Protein AF-Q1H2Q3-F1 (afdb_monomer_lite)

Organism: Methylobacillus flagellatus (strain ATCC 51484 / DSM 6875 / VKM B-1610 / KT) (NCBI:txid265072)

Structure (mmCIF, N/CA/C/O backbone):
data_AF-Q1H2Q3-F1
#
_entry.id   AF-Q1H2Q3-F1
#
loop_
_atom_site.group_PDB
_atom_site.id
_atom_site.type_symbol
_atom_site.label_atom_id
_atom_site.label_alt_id
_atom_site.label_comp_id
_atom_site.label_asym_id
_atom_site.label_entity_id
_atom_site.label_seq_id
_atom_site.pdbx_PDB_ins_code
_atom_site.Cartn_x
_atom_site.Cartn_y
_atom_site.Cartn_z
_atom_site.occupancy
_atom_site.B_iso_or_equiv
_atom_site.auth_seq_id
_atom_site.auth_comp_id
_atom_site.auth_asym_id
_atom_site.auth_atom_id
_atom_site.pdbx_PDB_model_num
ATOM 1 N N . MET A 1 1 ? -21.093 -13.627 14.248 1.00 39.56 1 MET A N 1
ATOM 2 C CA . MET A 1 1 ? -20.213 -12.621 13.614 1.00 39.56 1 MET A CA 1
ATOM 3 C C . MET A 1 1 ? -20.982 -11.960 12.488 1.00 39.56 1 MET A C 1
ATOM 5 O O . MET A 1 1 ? -21.490 -12.660 11.624 1.00 39.56 1 MET A O 1
ATOM 9 N N . ARG A 1 2 ? -21.159 -10.641 12.548 1.00 31.38 2 ARG A N 1
ATOM 10 C CA . ARG A 1 2 ? -21.837 -9.868 11.500 1.00 31.38 2 ARG A CA 1
ATOM 11 C C . ARG A 1 2 ? -20.819 -9.645 10.367 1.00 31.38 2 ARG A C 1
ATOM 13 O O . ARG A 1 2 ? -19.680 -9.331 10.706 1.00 31.38 2 ARG A O 1
ATOM 20 N N . PRO A 1 3 ? -21.155 -9.828 9.076 1.00 41.62 3 PRO A N 1
ATOM 21 C CA . PRO A 1 3 ? -20.166 -9.664 8.017 1.00 41.62 3 PRO A CA 1
ATOM 22 C C . PRO A 1 3 ? -19.711 -8.205 8.007 1.00 41.62 3 PRO A C 1
ATOM 24 O O . PRO A 1 3 ? -20.551 -7.300 7.966 1.00 41.62 3 PRO A O 1
ATOM 27 N N . ILE A 1 4 ? -18.399 -7.983 8.081 1.00 49.72 4 ILE A N 1
ATOM 28 C CA . ILE A 1 4 ? -17.792 -6.677 7.820 1.00 49.72 4 ILE A CA 1
ATOM 29 C C . ILE A 1 4 ? -18.285 -6.260 6.431 1.00 49.72 4 ILE A C 1
ATOM 31 O O . ILE A 1 4 ? -18.201 -7.038 5.481 1.00 49.72 4 ILE A O 1
ATOM 35 N N . ARG A 1 5 ? -18.877 -5.073 6.299 1.00 52.94 5 ARG A N 1
ATOM 36 C CA . ARG A 1 5 ? -19.204 -4.540 4.973 1.00 52.94 5 ARG A CA 1
ATOM 37 C C . ARG A 1 5 ? -17.908 -3.995 4.371 1.00 52.94 5 ARG A C 1
ATOM 39 O O . ARG A 1 5 ? -17.560 -2.844 4.591 1.00 52.94 5 ARG A O 1
ATOM 46 N N . TYR A 1 6 ? -17.196 -4.898 3.700 1.00 56.09 6 TYR A N 1
ATOM 47 C CA . TYR A 1 6 ? -15.966 -4.689 2.934 1.00 56.09 6 TYR A CA 1
ATOM 48 C C . TYR A 1 6 ? -16.192 -3.786 1.711 1.00 56.09 6 TYR A C 1
ATOM 50 O O . TYR A 1 6 ? -17.285 -3.790 1.141 1.00 56.09 6 TYR A O 1
ATOM 58 N N . GLY A 1 7 ? -15.127 -3.129 1.231 1.00 60.66 7 GLY A N 1
ATOM 59 C CA . GLY A 1 7 ? -14.998 -2.877 -0.212 1.00 60.66 7 GLY A CA 1
ATOM 60 C C . GLY A 1 7 ? -14.687 -1.455 -0.668 1.00 60.66 7 GLY A C 1
ATOM 61 O O . GLY A 1 7 ? -14.902 -1.170 -1.846 1.00 60.66 7 GLY A O 1
ATOM 62 N N . ALA A 1 8 ? -14.178 -0.565 0.193 1.00 81.06 8 ALA A N 1
ATOM 63 C CA . ALA A 1 8 ? -13.639 0.692 -0.317 1.00 81.06 8 ALA A CA 1
ATOM 64 C C . ALA A 1 8 ? -12.381 0.387 -1.145 1.00 81.06 8 ALA A C 1
ATOM 66 O O . ALA A 1 8 ? -11.481 -0.343 -0.727 1.00 81.06 8 ALA A O 1
ATOM 67 N N . CYS A 1 9 ? -12.364 0.894 -2.369 1.00 87.00 9 CYS A N 1
ATOM 68 C CA . CYS A 1 9 ? -11.325 0.632 -3.347 1.00 87.00 9 CYS A CA 1
ATOM 69 C C . CYS A 1 9 ? -10.828 1.975 -3.856 1.00 87.00 9 CYS A C 1
ATOM 71 O O . CYS A 1 9 ? -11.583 2.724 -4.477 1.00 87.00 9 CYS A O 1
ATOM 73 N N . TRP A 1 10 ? -9.553 2.254 -3.626 1.00 90.81 10 TRP A N 1
ATOM 74 C CA . TRP A 1 10 ? -8.856 3.304 -4.346 1.00 90.81 10 TRP A CA 1
ATOM 75 C C . TRP A 1 10 ? -8.224 2.683 -5.586 1.00 90.81 10 TRP A C 1
ATOM 77 O O . TRP A 1 10 ? -7.512 1.684 -5.483 1.00 90.81 10 TRP A O 1
ATOM 87 N N . LEU A 1 11 ? -8.512 3.253 -6.752 1.00 87.75 11 LEU A N 1
ATOM 88 C CA . LEU A 1 11 ? -7.974 2.819 -8.035 1.00 87.75 11 LEU A CA 1
ATOM 89 C C . LEU A 1 11 ? -7.468 4.042 -8.780 1.00 87.75 11 LEU A C 1
ATOM 91 O O . LEU A 1 11 ? -8.187 5.037 -8.888 1.00 87.75 11 LEU A O 1
ATOM 95 N N . ALA A 1 12 ? -6.268 3.951 -9.340 1.00 83.06 12 ALA A N 1
ATOM 96 C CA . ALA A 1 12 ? -5.749 5.034 -10.147 1.00 83.06 12 ALA A CA 1
ATOM 97 C C . ALA A 1 12 ? -4.819 4.550 -11.265 1.00 83.06 12 ALA A C 1
ATOM 99 O O . ALA A 1 12 ? -3.910 3.750 -11.040 1.00 83.06 12 ALA A O 1
ATOM 100 N N . GLY A 1 13 ? -5.038 5.061 -12.478 1.00 72.81 13 GLY A N 1
ATOM 101 C CA . GLY A 1 13 ? -4.066 5.011 -13.569 1.00 72.81 13 GLY A CA 1
ATOM 102 C C . GLY A 1 13 ? -3.398 6.373 -13.645 1.00 72.81 13 GLY A C 1
ATOM 103 O O . GLY A 1 13 ? -4.050 7.334 -14.043 1.00 72.81 13 GLY A O 1
ATOM 104 N N . ILE A 1 14 ? -2.157 6.501 -13.172 1.00 67.50 14 ILE A N 1
ATOM 105 C CA . ILE A 1 14 ? -1.558 7.826 -12.966 1.00 67.50 14 ILE A CA 1
ATOM 106 C C . ILE A 1 14 ? -0.195 7.945 -13.641 1.00 67.50 14 ILE A C 1
ATOM 108 O O . ILE A 1 14 ? 0.639 7.046 -13.537 1.00 67.50 14 ILE A O 1
ATOM 112 N N . VAL A 1 15 ? 0.013 9.114 -14.259 1.00 68.81 15 VAL A N 1
ATOM 113 C CA . VAL A 1 15 ? 1.327 9.706 -14.511 1.00 68.81 15 VAL A CA 1
ATOM 114 C C . VAL A 1 15 ? 1.761 10.480 -13.269 1.00 68.81 15 VAL A C 1
ATOM 116 O O . VAL A 1 15 ? 1.129 11.474 -12.914 1.00 68.81 15 VAL A O 1
ATOM 119 N N . ALA A 1 16 ? 2.778 9.996 -12.558 1.00 72.62 16 ALA A N 1
ATOM 120 C CA . ALA A 1 16 ? 3.228 10.587 -11.294 1.00 72.62 16 ALA A CA 1
ATOM 121 C C . ALA A 1 16 ? 4.684 11.025 -11.398 1.00 72.62 16 ALA A C 1
ATOM 123 O O . ALA A 1 16 ? 5.505 10.280 -11.932 1.00 72.62 16 ALA A O 1
ATOM 124 N N . GLY A 1 17 ? 5.001 12.199 -10.852 1.00 81.12 17 GLY A N 1
ATOM 125 C CA . GLY A 1 17 ? 6.382 12.655 -10.724 1.00 81.12 17 GLY A CA 1
ATOM 126 C C . GLY A 1 17 ? 7.168 11.848 -9.685 1.00 81.12 17 GLY A C 1
ATOM 127 O O . GLY A 1 17 ? 6.593 11.273 -8.758 1.00 81.12 17 GLY A O 1
ATOM 128 N N . VAL A 1 18 ? 8.495 11.848 -9.814 1.00 87.19 18 VAL A N 1
ATOM 129 C CA . VAL A 1 18 ? 9.423 11.316 -8.801 1.00 87.19 18 VAL A CA 1
ATOM 130 C C . VAL A 1 18 ? 9.083 11.865 -7.412 1.00 87.19 18 VAL A C 1
ATOM 132 O O . VAL A 1 18 ? 9.016 13.077 -7.223 1.00 87.19 18 VAL A O 1
ATOM 135 N N . ASN A 1 19 ? 8.937 10.972 -6.431 1.00 89.75 19 ASN A N 1
ATOM 136 C CA . ASN A 1 19 ? 8.662 11.282 -5.026 1.00 89.75 19 ASN A CA 1
ATOM 137 C C . ASN A 1 19 ? 7.412 12.149 -4.796 1.00 89.75 19 ASN A C 1
ATOM 139 O O . ASN A 1 19 ? 7.284 12.798 -3.761 1.00 89.75 19 ASN A O 1
ATOM 143 N N . VAL A 1 20 ? 6.459 12.135 -5.729 1.00 91.44 20 VAL A N 1
ATOM 144 C CA . VAL A 1 20 ? 5.161 12.780 -5.530 1.00 91.44 20 VAL A CA 1
ATOM 145 C C . VAL A 1 20 ? 4.232 11.790 -4.839 1.00 91.44 20 VAL A C 1
ATOM 147 O O . VAL A 1 20 ? 3.821 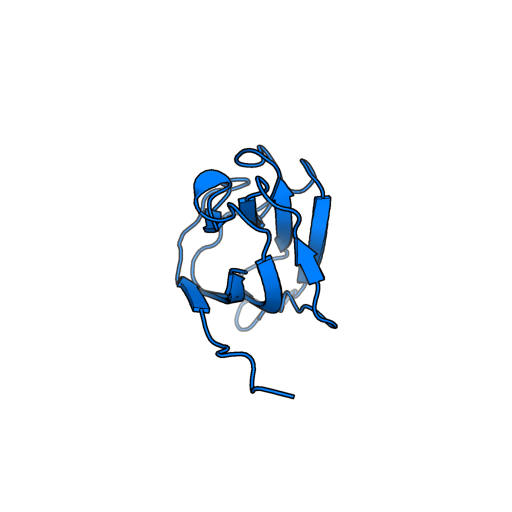10.789 -5.428 1.00 91.44 20 VAL A O 1
ATOM 150 N N . ALA A 1 21 ? 3.912 12.068 -3.577 1.00 91.69 21 ALA A N 1
ATOM 151 C CA . ALA A 1 21 ? 2.966 11.271 -2.815 1.00 91.69 21 ALA A CA 1
ATOM 152 C C . ALA A 1 21 ? 1.558 11.373 -3.403 1.00 91.69 21 ALA A C 1
ATOM 154 O O . ALA A 1 21 ? 1.027 12.461 -3.626 1.00 91.69 21 ALA A O 1
ATOM 155 N N . GLN A 1 22 ? 0.935 10.221 -3.593 1.00 91.44 22 GLN A N 1
ATOM 156 C CA . GLN A 1 22 ? -0.455 10.101 -3.988 1.00 91.44 22 GLN A CA 1
ATOM 157 C C . GLN A 1 22 ? -1.271 9.696 -2.781 1.00 91.44 22 GLN A C 1
ATOM 159 O O . GLN A 1 22 ? -1.034 8.649 -2.183 1.00 91.44 22 GLN A O 1
ATOM 164 N N . GLU A 1 23 ? -2.231 10.535 -2.421 1.00 93.50 23 GLU A N 1
ATOM 165 C CA . GLU A 1 23 ? -3.118 10.261 -1.305 1.00 93.50 23 GLU A CA 1
ATOM 166 C C . GLU A 1 23 ? -4.137 9.181 -1.691 1.00 93.50 23 GLU A C 1
ATOM 168 O O . GLU A 1 23 ? -4.932 9.344 -2.618 1.00 93.50 23 GLU A O 1
ATOM 173 N N . VAL A 1 24 ? -4.086 8.060 -0.972 1.00 92.94 24 VAL A N 1
ATOM 174 C CA . VAL A 1 24 ? -5.063 6.967 -1.053 1.00 92.94 24 VAL A CA 1
ATOM 175 C C . VAL A 1 24 ? -6.189 7.236 -0.058 1.00 92.94 24 VAL A C 1
ATOM 177 O O . VAL A 1 24 ? -7.367 7.142 -0.392 1.00 92.94 24 VAL A O 1
ATOM 180 N N . ILE A 1 25 ? -5.811 7.585 1.175 1.00 94.38 25 ILE A N 1
ATOM 181 C CA . ILE A 1 25 ? -6.715 7.947 2.267 1.00 94.38 25 ILE A CA 1
ATOM 182 C C . ILE A 1 25 ? -6.107 9.153 2.974 1.00 94.38 25 ILE A C 1
ATOM 184 O O . ILE A 1 25 ? -4.968 9.074 3.439 1.00 94.38 25 ILE A O 1
ATOM 188 N N . SER A 1 26 ? -6.859 10.246 3.093 1.00 95.19 26 SER A N 1
ATOM 189 C CA . SER A 1 26 ? -6.400 11.406 3.854 1.00 95.19 26 SER A CA 1
ATOM 190 C C . SER A 1 26 ? -6.402 11.114 5.363 1.00 95.19 26 SER A C 1
ATOM 192 O O . SER A 1 26 ? -7.268 10.376 5.850 1.00 95.19 26 SER A O 1
ATOM 194 N N . PRO A 1 27 ? -5.491 11.720 6.146 1.00 95.31 27 PRO A N 1
ATOM 195 C CA . PRO A 1 27 ? -5.492 11.603 7.604 1.00 95.31 27 PRO A CA 1
ATOM 196 C C . PRO A 1 27 ? -6.845 11.955 8.235 1.00 95.31 27 PRO A C 1
ATOM 198 O O . PRO A 1 27 ? -7.301 11.283 9.157 1.00 95.31 27 PRO A O 1
ATOM 201 N N . ALA A 1 28 ? -7.511 12.986 7.702 1.00 93.81 28 ALA A N 1
ATOM 202 C CA . ALA A 1 28 ? -8.813 13.444 8.177 1.00 93.81 28 ALA A CA 1
ATOM 203 C C . ALA A 1 28 ? -9.947 12.459 7.844 1.00 93.81 28 ALA A C 1
ATOM 205 O O . ALA A 1 28 ? -10.865 12.290 8.645 1.00 93.81 28 ALA A O 1
ATOM 206 N N . ALA A 1 29 ? -9.882 11.786 6.689 1.00 91.75 29 ALA A N 1
ATOM 207 C CA . ALA A 1 29 ? -10.838 10.741 6.326 1.00 91.75 29 ALA A CA 1
ATOM 208 C C . ALA A 1 29 ? -10.666 9.481 7.191 1.00 91.75 29 ALA A C 1
ATOM 210 O O . ALA A 1 29 ? -11.634 8.763 7.443 1.00 91.75 29 ALA A O 1
ATOM 211 N N . ASN A 1 30 ? -9.455 9.233 7.695 1.00 94.38 30 ASN A N 1
ATOM 212 C CA . ASN A 1 30 ? -9.148 8.127 8.593 1.00 94.38 30 ASN A CA 1
ATOM 213 C C . ASN A 1 30 ? -9.393 8.469 10.081 1.00 94.38 30 ASN A C 1
ATOM 215 O O . ASN A 1 30 ? -8.518 8.314 10.935 1.00 94.38 30 ASN A O 1
ATOM 219 N N . ALA A 1 31 ? -10.593 8.944 10.418 1.00 93.31 31 ALA A N 1
ATOM 220 C CA . ALA A 1 31 ? -10.900 9.440 11.766 1.00 93.31 31 ALA A CA 1
ATOM 221 C C . ALA A 1 31 ? -10.919 8.355 12.865 1.00 93.31 31 ALA A C 1
ATOM 223 O O . ALA A 1 31 ? -10.821 8.675 14.048 1.00 93.31 31 ALA A O 1
ATOM 224 N N . ARG A 1 32 ? -11.070 7.077 12.496 1.00 94.06 32 ARG A N 1
ATOM 225 C CA . ARG A 1 32 ? -11.237 5.944 13.431 1.00 94.06 32 ARG A CA 1
ATOM 226 C C . ARG A 1 32 ? -10.232 4.811 13.226 1.00 94.06 32 ARG A C 1
ATOM 228 O O . ARG A 1 32 ? -10.272 3.817 13.945 1.00 94.06 32 ARG A O 1
ATOM 235 N N . GLY A 1 33 ? -9.311 4.977 12.286 1.00 93.75 33 GLY A N 1
ATOM 236 C CA . GLY A 1 33 ? -8.445 3.909 11.815 1.00 93.75 33 GLY A CA 1
ATOM 237 C C . GLY A 1 33 ? -9.041 3.207 10.598 1.00 93.75 33 GLY A C 1
ATOM 238 O O . GLY A 1 33 ? -10.235 3.311 10.298 1.00 93.75 33 GLY A O 1
ATOM 239 N N . CYS A 1 34 ? -8.178 2.512 9.871 1.00 92.94 34 CYS A N 1
ATOM 240 C CA . CYS A 1 34 ? -8.570 1.759 8.696 1.00 92.94 34 CYS A CA 1
ATOM 241 C C . CYS A 1 34 ? -7.801 0.446 8.615 1.00 92.94 34 CYS A C 1
ATOM 243 O O . CYS A 1 34 ? -6.747 0.271 9.231 1.00 92.94 34 CYS A O 1
ATOM 245 N N . ILE A 1 35 ? -8.359 -0.502 7.873 1.00 92.62 35 ILE A N 1
ATOM 246 C CA . ILE A 1 35 ? -7.706 -1.771 7.569 1.00 92.62 35 ILE A CA 1
ATOM 247 C C . ILE A 1 35 ? -7.406 -1.776 6.079 1.00 92.62 35 ILE A C 1
ATOM 249 O O . ILE A 1 35 ? -8.312 -1.606 5.264 1.00 92.62 35 ILE A O 1
ATOM 253 N N . ILE A 1 36 ? -6.140 -1.974 5.729 1.00 92.12 36 ILE A N 1
ATOM 254 C CA . ILE A 1 36 ? -5.709 -2.218 4.356 1.00 92.12 36 ILE A CA 1
ATOM 255 C C . ILE A 1 36 ? -5.694 -3.724 4.144 1.00 92.12 36 ILE A C 1
ATOM 257 O O . ILE A 1 36 ? -4.942 -4.438 4.805 1.00 92.12 36 ILE A O 1
ATOM 261 N N . HIS A 1 37 ? -6.530 -4.203 3.230 1.00 88.19 37 HIS A N 1
ATOM 262 C CA . HIS A 1 37 ? -6.679 -5.630 2.947 1.00 88.19 37 HIS A CA 1
ATOM 263 C C . HIS A 1 37 ? -5.717 -6.090 1.859 1.00 88.19 37 HIS A C 1
ATOM 265 O O . HIS A 1 37 ? -5.149 -7.175 1.934 1.00 88.19 37 HIS A O 1
ATOM 271 N N . ALA A 1 38 ? -5.544 -5.254 0.838 1.00 87.44 38 ALA A N 1
ATOM 272 C CA . ALA A 1 38 ? -4.649 -5.526 -0.268 1.00 87.44 38 ALA A CA 1
ATOM 273 C C . ALA A 1 38 ? -4.177 -4.217 -0.890 1.00 87.44 38 ALA A C 1
ATOM 275 O O . ALA A 1 38 ? -4.911 -3.231 -0.945 1.00 87.44 38 ALA A O 1
ATOM 276 N N . ALA A 1 39 ? -2.964 -4.242 -1.417 1.00 87.00 39 ALA A N 1
ATOM 277 C CA . ALA A 1 39 ? -2.462 -3.226 -2.319 1.00 87.00 39 ALA A CA 1
ATOM 278 C C . ALA A 1 39 ? -1.832 -3.937 -3.513 1.00 87.00 39 ALA A C 1
ATOM 280 O O . ALA A 1 39 ? -1.225 -4.994 -3.343 1.00 87.00 39 ALA A O 1
ATOM 281 N N . ALA A 1 40 ? -2.038 -3.373 -4.695 1.00 82.38 40 ALA A N 1
ATOM 282 C CA . ALA A 1 40 ? -1.482 -3.821 -5.955 1.00 82.38 40 ALA A CA 1
ATOM 283 C C . ALA A 1 40 ? -0.952 -2.607 -6.714 1.00 82.38 40 ALA A C 1
ATOM 285 O O . ALA A 1 40 ? -1.548 -1.528 -6.709 1.00 82.38 40 ALA A O 1
ATOM 286 N N . SER A 1 41 ? 0.164 -2.788 -7.399 1.00 80.38 41 SER A N 1
ATOM 287 C CA . SER A 1 41 ? 0.692 -1.799 -8.323 1.00 80.38 41 SER A CA 1
ATOM 288 C C . SER A 1 41 ? 1.168 -2.504 -9.574 1.00 80.38 41 SER A C 1
ATOM 290 O O . SER A 1 41 ? 1.532 -3.670 -9.518 1.00 80.38 41 SER A O 1
ATOM 292 N N . MET A 1 42 ? 1.136 -1.811 -10.698 1.00 76.62 42 MET A N 1
ATOM 293 C CA . MET A 1 42 ? 1.760 -2.238 -11.935 1.00 76.62 42 MET A CA 1
ATOM 294 C C . MET A 1 42 ? 2.220 -0.981 -12.656 1.00 76.62 42 MET A C 1
ATOM 296 O O . MET A 1 42 ? 1.432 -0.058 -12.848 1.00 76.62 42 MET A O 1
ATOM 300 N N . VAL A 1 43 ? 3.482 -0.952 -13.068 1.00 71.12 43 VAL A N 1
ATOM 301 C CA . VAL A 1 43 ? 4.082 0.138 -13.851 1.00 71.12 43 VAL A CA 1
ATOM 302 C C . VAL A 1 43 ? 4.846 -0.464 -15.000 1.00 71.12 43 VAL A C 1
ATOM 304 O O . VAL A 1 43 ? 5.464 -1.510 -14.826 1.00 71.12 43 VAL A O 1
ATOM 307 N N . ARG A 1 44 ? 4.830 0.221 -16.143 1.00 69.56 44 ARG A N 1
ATOM 308 C CA . ARG A 1 44 ? 5.717 -0.085 -17.263 1.00 69.56 44 ARG A CA 1
ATOM 309 C C . ARG A 1 44 ? 6.979 0.767 -17.158 1.00 69.56 44 ARG A C 1
ATOM 311 O O . ARG A 1 44 ? 6.881 1.986 -17.067 1.00 69.56 44 ARG A O 1
ATOM 318 N N . GLY A 1 45 ? 8.152 0.145 -17.220 1.00 62.62 45 GLY A N 1
ATOM 319 C CA . GLY A 1 45 ? 9.421 0.864 -17.337 1.00 62.62 45 GLY A CA 1
ATOM 320 C C . GLY A 1 45 ? 10.540 0.323 -16.442 1.00 62.62 45 GLY A C 1
ATOM 321 O O . GLY A 1 45 ? 10.328 -0.624 -15.691 1.00 62.62 45 GLY A O 1
ATOM 322 N N . PRO A 1 46 ? 11.745 0.925 -16.519 1.00 59.22 46 PRO A N 1
ATOM 323 C CA . PRO A 1 46 ? 12.933 0.407 -15.845 1.00 59.22 46 PRO A CA 1
ATOM 324 C C . PRO A 1 46 ? 12.827 0.563 -14.332 1.00 59.22 46 PRO A C 1
ATOM 326 O O . PRO A 1 46 ? 12.131 1.471 -13.881 1.00 59.22 46 PRO A O 1
ATOM 329 N N . ALA A 1 47 ? 13.634 -0.212 -13.603 1.00 59.81 47 ALA A N 1
ATOM 330 C CA . ALA A 1 47 ? 13.591 -0.392 -12.154 1.00 59.81 47 ALA A CA 1
ATOM 331 C C . ALA A 1 47 ? 13.073 0.799 -11.333 1.00 59.81 47 ALA A C 1
ATOM 333 O O . ALA A 1 47 ? 13.596 1.919 -11.420 1.00 59.81 47 ALA A O 1
ATOM 334 N N . VAL A 1 48 ? 12.046 0.524 -10.529 1.00 73.56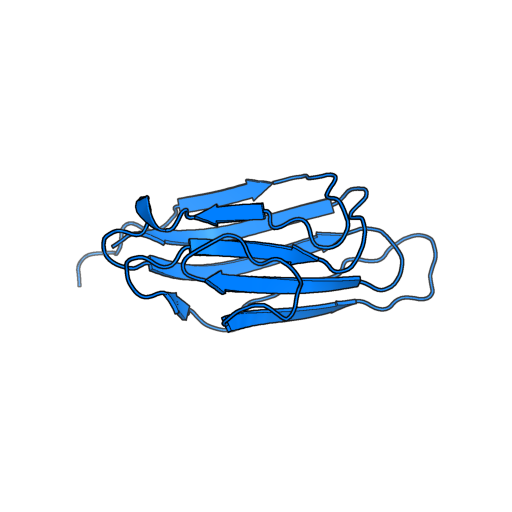 48 VAL A N 1
ATOM 335 C CA . VAL A 1 48 ? 11.325 1.495 -9.708 1.00 73.56 48 VAL A CA 1
ATOM 336 C C . VAL A 1 48 ? 11.250 0.959 -8.284 1.00 73.56 48 VAL A C 1
ATOM 338 O O . VAL A 1 48 ? 10.923 -0.203 -8.069 1.00 73.56 48 VAL A O 1
ATOM 341 N N . LEU A 1 49 ? 11.521 1.813 -7.299 1.00 82.19 49 LEU A N 1
ATOM 342 C CA . LEU A 1 49 ? 11.084 1.565 -5.930 1.00 82.19 49 LEU A CA 1
ATOM 343 C C . LEU A 1 49 ? 9.741 2.252 -5.732 1.00 82.19 49 LEU A C 1
ATOM 345 O O . LEU A 1 49 ? 9.586 3.449 -6.000 1.00 82.19 49 LEU A O 1
ATOM 349 N N . SER A 1 50 ? 8.759 1.481 -5.282 1.00 84.62 50 SER A N 1
ATOM 350 C CA . SER A 1 50 ? 7.443 2.006 -4.928 1.00 84.62 50 SER A CA 1
ATOM 351 C C . SER A 1 50 ? 7.037 1.509 -3.554 1.00 84.62 50 SER A C 1
ATOM 353 O O . SER A 1 50 ? 7.255 0.342 -3.227 1.00 84.62 50 SER A O 1
ATOM 355 N N . SER A 1 51 ? 6.410 2.390 -2.784 1.00 89.62 51 SER A N 1
ATOM 356 C CA . SER A 1 51 ? 6.049 2.124 -1.399 1.00 89.62 51 SER A CA 1
ATOM 357 C C . SER A 1 51 ? 4.624 2.577 -1.116 1.00 89.62 51 SER A C 1
ATOM 359 O O . SER A 1 51 ? 4.189 3.633 -1.580 1.00 8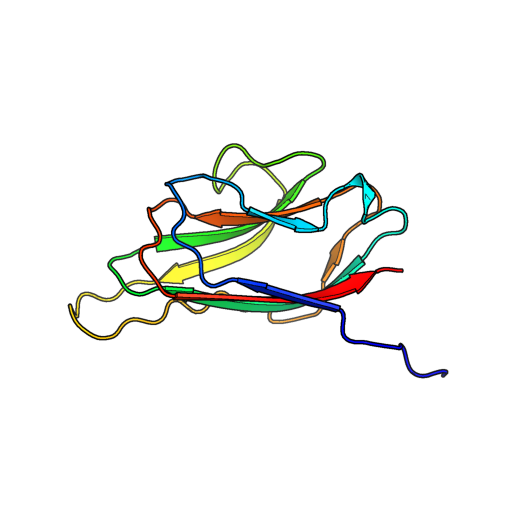9.62 51 SER A O 1
ATOM 361 N N . LEU A 1 52 ? 3.923 1.795 -0.299 1.00 92.50 52 LEU A N 1
ATOM 362 C CA . LEU A 1 52 ? 2.721 2.247 0.393 1.00 92.50 52 LEU A CA 1
ATOM 363 C C . LEU A 1 52 ? 3.144 2.728 1.781 1.00 92.50 52 LEU A C 1
ATOM 365 O O . LEU A 1 52 ? 3.610 1.928 2.592 1.00 92.50 52 LEU A O 1
ATOM 369 N N . ILE A 1 53 ? 3.019 4.024 2.038 1.00 95.31 53 ILE A N 1
ATOM 370 C CA . ILE A 1 53 ? 3.475 4.687 3.260 1.00 95.31 53 ILE A CA 1
ATOM 371 C C . ILE A 1 53 ? 2.281 5.164 4.074 1.00 95.31 53 ILE A C 1
ATOM 373 O O . ILE A 1 53 ? 1.296 5.669 3.540 1.00 95.31 53 ILE A O 1
ATOM 377 N N . VAL A 1 54 ? 2.406 5.046 5.387 1.00 96.38 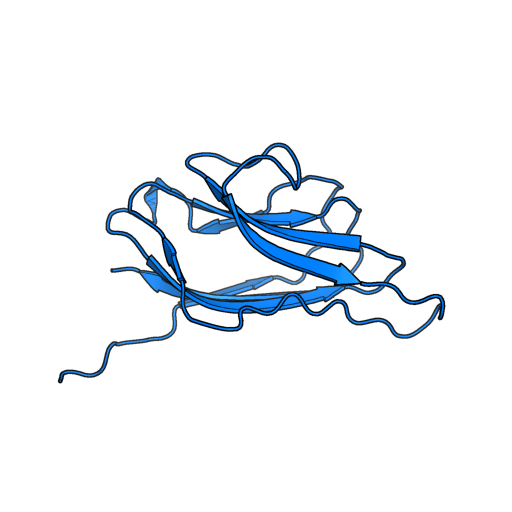54 VAL A N 1
ATOM 378 C CA . VAL A 1 54 ? 1.488 5.615 6.364 1.00 96.38 54 VAL A CA 1
ATOM 379 C C . VAL A 1 54 ? 2.165 6.783 7.065 1.00 96.38 54 VAL A C 1
ATOM 381 O O . VAL A 1 54 ? 3.286 6.648 7.568 1.00 96.38 54 VAL A O 1
ATOM 384 N N . LYS A 1 55 ? 1.484 7.933 7.104 1.00 96.88 55 LYS A N 1
ATOM 385 C CA . LYS A 1 55 ? 1.993 9.155 7.745 1.00 96.88 55 LYS A CA 1
ATOM 386 C C . LYS A 1 55 ? 0.863 10.149 8.050 1.00 96.88 55 LYS A C 1
ATOM 388 O O . LYS A 1 55 ? -0.183 10.121 7.415 1.00 96.88 55 LYS A O 1
ATOM 393 N N . THR A 1 56 ? 1.053 11.056 9.007 1.00 96.38 56 THR A N 1
ATOM 394 C CA . THR A 1 56 ? 0.091 12.138 9.322 1.00 96.38 56 THR A CA 1
ATOM 395 C C . THR A 1 56 ? 0.001 13.229 8.247 1.00 96.38 56 THR A C 1
ATOM 397 O O . THR A 1 56 ? -0.911 14.046 8.279 1.00 96.38 56 THR A O 1
ATOM 400 N N . SER A 1 57 ? 0.930 13.258 7.294 1.00 95.94 57 SER A N 1
ATOM 401 C CA . SER A 1 57 ? 0.994 14.204 6.178 1.00 95.94 57 SER A CA 1
ATOM 402 C C . SER A 1 57 ? 1.620 13.534 4.956 1.00 95.94 57 SER A C 1
ATOM 404 O O . SER A 1 57 ? 2.217 12.463 5.083 1.00 95.94 57 SER A O 1
ATOM 406 N N . ALA A 1 58 ? 1.487 14.153 3.780 1.00 94.12 58 ALA A N 1
ATOM 407 C CA . ALA A 1 58 ? 2.078 13.632 2.554 1.00 94.12 58 ALA A CA 1
ATOM 408 C C . ALA A 1 58 ? 3.601 13.423 2.723 1.00 94.12 58 ALA A C 1
ATOM 410 O O . ALA A 1 58 ? 4.299 14.362 3.122 1.00 94.12 58 ALA A O 1
ATOM 411 N N . PRO A 1 59 ? 4.130 12.213 2.462 1.00 95.38 59 PRO A N 1
ATOM 412 C CA . PRO A 1 59 ? 5.560 11.944 2.549 1.00 95.38 59 PRO A CA 1
ATOM 413 C C . PRO A 1 59 ? 6.331 12.706 1.465 1.00 95.38 59 PRO A C 1
ATOM 415 O O . PRO A 1 59 ? 5.886 12.801 0.323 1.00 95.38 59 PRO A O 1
ATOM 418 N N . ALA A 1 60 ? 7.507 13.226 1.812 1.00 93.62 60 ALA A N 1
ATOM 419 C CA . ALA A 1 60 ? 8.368 13.967 0.890 1.00 93.62 60 ALA A CA 1
ATOM 420 C C . ALA A 1 60 ? 9.193 13.052 -0.035 1.00 93.62 60 ALA A C 1
ATOM 422 O O . ALA A 1 60 ? 9.678 13.497 -1.073 1.00 93.62 60 ALA A O 1
ATOM 423 N N . ASN A 1 61 ? 9.411 11.791 0.355 1.00 92.19 61 ASN A N 1
ATOM 424 C CA . ASN A 1 61 ? 10.13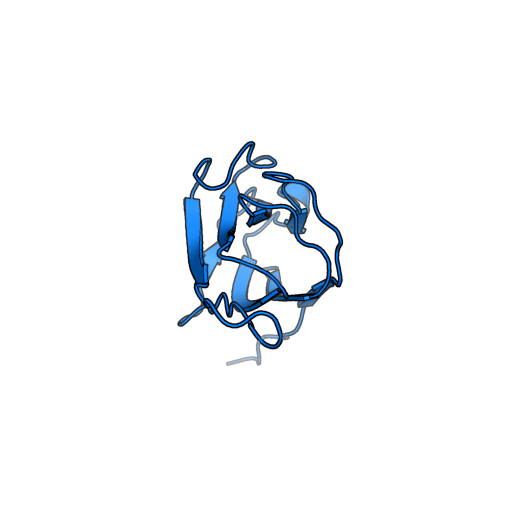2 10.784 -0.428 1.00 92.19 61 ASN A CA 1
ATOM 425 C C . ASN A 1 61 ? 9.760 9.352 0.010 1.00 92.19 61 ASN A C 1
ATOM 427 O O . ASN A 1 61 ? 9.051 9.159 0.996 1.00 92.19 61 ASN A O 1
ATOM 431 N N . ILE A 1 62 ? 10.255 8.338 -0.712 1.00 89.50 62 ILE A N 1
ATOM 432 C CA . ILE A 1 62 ? 9.924 6.918 -0.469 1.00 89.50 62 ILE A CA 1
ATOM 433 C C . ILE A 1 62 ? 10.377 6.339 0.887 1.00 89.50 62 ILE A C 1
ATOM 435 O O . ILE A 1 62 ? 9.956 5.235 1.233 1.00 89.50 62 ILE A O 1
ATOM 439 N N . PHE A 1 63 ? 11.220 7.046 1.643 1.00 89.44 63 PHE A N 1
ATOM 440 C CA . PHE A 1 63 ? 11.706 6.634 2.967 1.00 89.44 63 PHE A CA 1
ATOM 441 C C . PHE A 1 63 ? 11.121 7.490 4.102 1.00 89.44 63 PHE A C 1
ATOM 443 O O . PHE A 1 63 ? 11.490 7.324 5.263 1.00 89.44 63 PHE A O 1
ATOM 450 N N . ASP A 1 64 ? 10.216 8.415 3.780 1.00 92.19 64 ASP A N 1
ATOM 451 C CA . ASP A 1 64 ? 9.668 9.385 4.721 1.00 92.19 64 ASP A CA 1
ATOM 452 C C . ASP A 1 64 ? 8.353 8.897 5.349 1.00 92.19 64 ASP A C 1
ATOM 454 O O . ASP A 1 64 ? 7.263 9.314 4.962 1.00 92.19 64 ASP A O 1
ATOM 458 N N . GLY A 1 65 ? 8.445 8.003 6.331 1.00 91.31 65 GLY A N 1
ATOM 459 C CA . GLY A 1 65 ? 7.298 7.511 7.097 1.00 91.31 65 GLY A CA 1
ATOM 460 C C . GLY A 1 65 ? 7.346 6.007 7.333 1.00 91.31 65 GLY A C 1
ATOM 461 O O . GLY A 1 65 ? 8.381 5.364 7.167 1.00 91.31 65 GLY A O 1
ATOM 462 N N . GLN A 1 66 ? 6.211 5.432 7.730 1.00 94.00 66 GLN A N 1
ATOM 463 C CA . GLN A 1 66 ? 6.112 3.993 7.948 1.00 94.00 66 GLN A CA 1
ATOM 464 C C . GLN A 1 66 ? 5.698 3.293 6.653 1.00 94.00 66 GLN A C 1
ATOM 466 O O . GLN A 1 66 ? 4.562 3.434 6.205 1.00 94.00 66 GLN A O 1
ATOM 471 N N . ALA A 1 67 ? 6.594 2.502 6.065 1.00 91.00 67 ALA A N 1
ATOM 472 C CA . ALA A 1 67 ? 6.258 1.681 4.908 1.00 91.00 67 ALA A CA 1
ATOM 473 C C . ALA A 1 67 ? 5.455 0.436 5.328 1.00 91.00 67 ALA A C 1
ATOM 475 O O . ALA A 1 67 ? 5.886 -0.332 6.189 1.00 91.00 67 ALA A O 1
ATOM 476 N N . LEU A 1 68 ? 4.294 0.228 4.706 1.00 90.00 68 LEU A N 1
ATOM 477 C CA . LEU A 1 68 ? 3.488 -0.991 4.844 1.00 90.00 68 LEU A CA 1
ATOM 478 C C . LEU A 1 68 ? 3.900 -2.066 3.841 1.00 90.00 68 LEU A C 1
ATOM 480 O O . LEU A 1 68 ? 3.891 -3.252 4.154 1.00 90.00 68 LEU A O 1
ATOM 484 N N . ALA A 1 69 ? 4.239 -1.637 2.630 1.00 86.94 69 ALA A N 1
ATOM 485 C CA . ALA A 1 69 ? 4.730 -2.491 1.565 1.00 86.94 69 ALA A CA 1
ATOM 486 C C . ALA A 1 69 ? 5.760 -1.708 0.755 1.00 86.94 69 ALA A C 1
ATOM 488 O O . ALA A 1 69 ? 5.594 -0.504 0.538 1.00 86.94 69 ALA A O 1
ATOM 489 N N . ILE A 1 70 ? 6.793 -2.405 0.293 1.00 85.81 70 ILE A N 1
ATOM 490 C CA . ILE A 1 70 ? 7.822 -1.877 -0.600 1.00 85.81 70 ILE A CA 1
ATOM 491 C C . ILE A 1 70 ? 8.008 -2.909 -1.706 1.00 85.81 70 ILE A C 1
ATOM 493 O O . ILE A 1 70 ? 8.142 -4.096 -1.417 1.00 85.81 70 ILE A O 1
ATOM 497 N N . THR A 1 71 ? 8.019 -2.463 -2.957 1.00 79.56 71 THR A N 1
ATOM 498 C CA . THR A 1 71 ? 8.452 -3.288 -4.088 1.00 79.56 71 THR A CA 1
ATOM 499 C C . THR A 1 71 ? 9.635 -2.644 -4.775 1.00 79.56 71 THR A C 1
ATOM 501 O O . THR A 1 71 ? 9.752 -1.416 -4.840 1.00 79.56 71 THR A O 1
ATOM 504 N N . SER A 1 72 ? 10.489 -3.510 -5.297 1.00 71.19 72 SER A N 1
ATOM 505 C CA . SER A 1 72 ? 11.536 -3.177 -6.243 1.00 71.19 72 SER A CA 1
ATOM 506 C C . SER A 1 72 ? 11.335 -4.040 -7.479 1.00 71.19 72 SER A C 1
ATOM 508 O O . SER A 1 72 ? 11.588 -5.247 -7.438 1.00 71.19 72 SER A O 1
ATOM 510 N N . GLY A 1 73 ? 10.902 -3.441 -8.575 1.00 62.59 73 GLY A N 1
ATOM 511 C CA . GLY A 1 73 ? 10.869 -4.119 -9.859 1.00 62.59 73 GLY A CA 1
ATOM 512 C C . GLY A 1 73 ? 12.209 -3.976 -10.529 1.00 62.59 73 GLY A C 1
ATOM 513 O O . GLY A 1 73 ? 12.804 -2.900 -10.524 1.00 62.59 73 GLY A O 1
ATOM 514 N N . TYR A 1 74 ? 12.679 -5.053 -11.136 1.00 49.66 74 TYR A N 1
ATOM 515 C CA . TYR A 1 74 ? 13.781 -5.014 -12.076 1.00 49.66 74 TYR A CA 1
ATOM 516 C C . TYR A 1 74 ? 13.386 -5.863 -13.266 1.00 49.66 74 TYR A C 1
ATOM 518 O O . TYR A 1 74 ? 13.134 -7.057 -13.116 1.00 49.66 74 TYR A O 1
ATOM 526 N N . SER A 1 75 ? 13.398 -5.279 -14.454 1.00 50.12 75 SER A N 1
ATOM 527 C CA . SER A 1 75 ? 13.702 -6.082 -15.620 1.00 50.12 75 SER A CA 1
ATOM 528 C C . SER A 1 75 ? 14.454 -5.266 -16.659 1.00 50.12 75 SER A C 1
ATOM 530 O O . SER A 1 75 ? 14.329 -4.047 -16.791 1.00 50.12 75 SER A O 1
ATOM 532 N N . ALA A 1 76 ? 15.378 -5.979 -17.294 1.00 48.09 76 ALA A N 1
ATOM 533 C CA . ALA A 1 76 ? 16.252 -5.497 -18.346 1.00 48.09 76 ALA A CA 1
ATOM 534 C C . ALA A 1 76 ? 15.588 -5.626 -19.730 1.00 48.09 76 ALA A C 1
ATOM 536 O O . ALA A 1 76 ? 16.237 -5.375 -20.745 1.00 48.09 76 ALA A O 1
ATOM 537 N N . PHE A 1 77 ? 14.316 -6.042 -19.789 1.00 46.84 77 PHE A N 1
ATOM 538 C CA . PHE A 1 77 ? 13.603 -6.308 -21.031 1.00 46.84 77 PHE A CA 1
ATOM 539 C C . PHE A 1 77 ? 12.650 -5.159 -21.348 1.00 46.84 77 PHE A C 1
ATOM 541 O O . PHE A 1 77 ? 11.673 -4.903 -20.657 1.00 46.84 77 PHE A O 1
ATOM 548 N N . THR A 1 78 ? 12.925 -4.469 -22.450 1.00 53.38 78 THR A N 1
ATOM 549 C CA . THR A 1 78 ? 12.344 -3.173 -22.835 1.00 53.38 78 THR A CA 1
ATOM 550 C C . THR A 1 78 ? 10.820 -3.135 -23.020 1.00 53.38 78 THR A C 1
ATOM 552 O O . THR A 1 78 ? 10.279 -2.056 -23.251 1.00 53.38 78 THR A O 1
ATOM 555 N N . ASN A 1 79 ? 10.108 -4.270 -22.959 1.00 50.56 79 ASN A N 1
ATOM 556 C CA . ASN A 1 79 ? 8.773 -4.372 -23.557 1.00 50.56 79 ASN A CA 1
ATOM 557 C C . ASN A 1 79 ? 7.675 -4.965 -22.653 1.00 50.56 79 ASN A C 1
ATOM 559 O O . ASN A 1 79 ? 6.507 -4.931 -23.053 1.00 50.56 79 ASN A O 1
ATOM 563 N N . SER A 1 80 ? 7.976 -5.485 -21.459 1.00 52.72 80 SER A N 1
ATOM 564 C CA . SER A 1 80 ? 6.935 -6.106 -20.624 1.00 52.72 80 SER A CA 1
ATOM 565 C C . SER A 1 80 ? 7.379 -6.341 -19.185 1.00 52.72 80 SER A C 1
ATOM 567 O O . SER A 1 80 ? 7.706 -7.467 -18.827 1.00 52.72 80 SER A O 1
ATOM 569 N N . ASP A 1 81 ? 7.292 -5.296 -18.363 1.00 52.00 81 ASP A N 1
ATOM 570 C CA . ASP A 1 81 ? 7.534 -5.393 -16.925 1.00 52.00 81 ASP A CA 1
ATOM 571 C C . ASP A 1 81 ? 6.321 -4.892 -16.152 1.00 52.00 81 ASP A C 1
ATOM 573 O O . ASP A 1 81 ? 5.722 -3.872 -16.500 1.00 52.00 81 ASP A O 1
ATOM 577 N N . ALA A 1 82 ? 5.947 -5.657 -15.130 1.00 53.69 82 ALA A N 1
ATOM 578 C CA . ALA A 1 82 ? 4.900 -5.349 -14.176 1.00 53.69 82 ALA A CA 1
ATOM 579 C C . ALA A 1 82 ? 5.520 -5.430 -12.782 1.00 53.69 82 ALA A C 1
ATOM 581 O O . ALA A 1 82 ? 5.896 -6.502 -12.317 1.00 53.69 82 ALA A O 1
ATOM 582 N N . ASP A 1 83 ? 5.654 -4.281 -12.136 1.00 60.69 83 ASP A N 1
ATOM 583 C CA . ASP A 1 83 ? 6.183 -4.194 -10.784 1.00 60.69 83 ASP A CA 1
ATOM 584 C C . ASP A 1 83 ? 5.045 -4.335 -9.767 1.00 60.69 83 ASP A C 1
ATOM 586 O O . ASP A 1 83 ? 4.253 -3.404 -9.607 1.00 60.69 83 ASP A O 1
ATOM 590 N N . ILE A 1 84 ? 4.919 -5.509 -9.135 1.00 63.84 84 ILE A N 1
ATOM 591 C CA . ILE A 1 84 ? 3.774 -5.847 -8.280 1.00 63.84 84 ILE A CA 1
ATOM 592 C C . ILE A 1 84 ? 4.095 -5.524 -6.823 1.00 63.84 84 ILE A C 1
ATOM 594 O O . ILE A 1 84 ? 4.601 -6.359 -6.078 1.00 63.84 84 ILE A O 1
ATOM 598 N N . LEU A 1 85 ? 3.717 -4.321 -6.383 1.00 73.06 85 LEU A N 1
ATOM 599 C CA . LEU A 1 85 ? 3.585 -4.050 -4.952 1.00 73.06 85 LEU A CA 1
ATOM 600 C C . LEU A 1 85 ? 2.434 -4.896 -4.421 1.00 73.06 85 LEU A C 1
ATOM 602 O O . LEU A 1 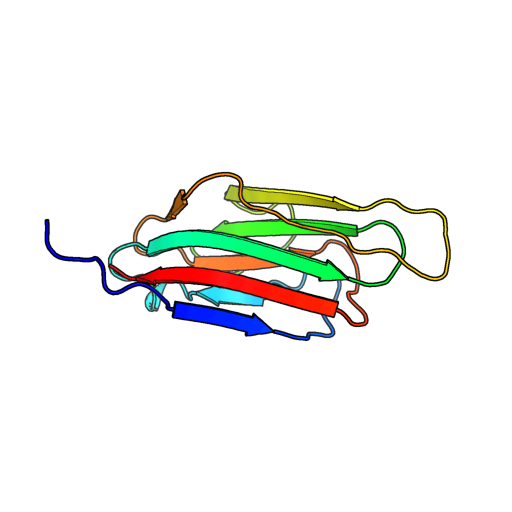85 ? 1.301 -4.623 -4.794 1.00 73.06 85 LEU A O 1
ATOM 606 N N . LYS A 1 86 ? 2.704 -5.882 -3.565 1.00 76.19 86 LYS A N 1
ATOM 607 C CA . LYS A 1 86 ? 1.667 -6.703 -2.937 1.00 76.19 86 LYS A CA 1
ATOM 608 C C . LYS A 1 86 ? 1.748 -6.627 -1.420 1.00 76.19 86 LYS A C 1
ATOM 610 O O . LYS A 1 86 ? 2.826 -6.583 -0.839 1.00 76.19 86 LYS A O 1
ATOM 615 N N . LEU A 1 87 ? 0.580 -6.624 -0.791 1.00 79.56 87 LEU A N 1
ATOM 616 C CA . LEU A 1 87 ? 0.430 -6.812 0.645 1.00 79.56 87 LEU A CA 1
ATOM 617 C C . LEU A 1 87 ? 0.121 -8.294 0.921 1.00 79.56 87 LEU A C 1
ATOM 619 O O . LEU A 1 87 ? -0.849 -8.821 0.377 1.00 79.56 87 LEU A O 1
ATOM 623 N N . ASP A 1 88 ? 0.924 -8.963 1.750 1.00 73.12 88 ASP A N 1
ATOM 624 C CA . ASP A 1 88 ? 0.751 -10.403 2.037 1.00 73.12 88 ASP A CA 1
ATOM 625 C C . ASP A 1 88 ? -0.253 -10.701 3.159 1.00 73.12 88 ASP A C 1
ATOM 627 O O . ASP A 1 88 ? -0.672 -11.842 3.349 1.00 73.12 88 ASP A O 1
ATOM 631 N N . ARG A 1 89 ? -0.641 -9.678 3.922 1.00 82.19 89 ARG A N 1
ATOM 632 C CA . ARG A 1 89 ? -1.598 -9.772 5.028 1.00 82.19 89 ARG A CA 1
ATOM 633 C C . ARG A 1 89 ? -2.322 -8.450 5.212 1.00 82.19 89 ARG A C 1
ATOM 635 O O . ARG A 1 89 ? -1.824 -7.421 4.778 1.00 82.19 89 ARG A O 1
ATOM 642 N N . GLU A 1 90 ? -3.444 -8.464 5.915 1.00 88.75 90 GLU A N 1
ATOM 643 C CA . GLU A 1 90 ? -4.129 -7.226 6.282 1.00 88.75 90 GLU A CA 1
ATOM 644 C C . GLU A 1 90 ? -3.272 -6.390 7.250 1.00 88.75 90 GLU A C 1
ATOM 646 O O . GLU A 1 90 ? -2.591 -6.932 8.127 1.00 88.75 90 GLU A O 1
ATOM 651 N N . PHE A 1 91 ? -3.314 -5.065 7.107 1.00 90.62 91 PHE A N 1
ATOM 652 C CA . PHE A 1 91 ? -2.615 -4.130 7.989 1.00 90.62 91 PHE A CA 1
ATOM 653 C C . PHE A 1 91 ? -3.578 -3.104 8.574 1.00 90.62 91 PHE A C 1
ATOM 655 O O . PHE A 1 91 ? -4.327 -2.448 7.854 1.00 90.62 91 PHE A O 1
ATOM 662 N N . PHE A 1 92 ? -3.515 -2.939 9.893 1.00 93.25 92 PHE A N 1
ATOM 663 C CA . PHE A 1 92 ? -4.220 -1.874 10.588 1.00 93.25 92 PHE A CA 1
ATOM 664 C C . PHE A 1 92 ? -3.422 -0.569 10.518 1.00 93.25 92 PHE A C 1
ATOM 666 O O . PHE A 1 92 ? -2.232 -0.540 10.841 1.00 93.25 92 PHE A O 1
ATOM 673 N N . VAL A 1 93 ? -4.099 0.509 10.139 1.00 94.56 93 VAL A N 1
ATOM 674 C CA . VAL A 1 93 ? -3.578 1.874 10.136 1.00 94.56 93 VAL A CA 1
ATOM 675 C C . VAL A 1 93 ? -4.303 2.663 11.229 1.00 94.56 93 VAL A C 1
ATOM 677 O O . VAL A 1 93 ? -5.522 2.842 11.138 1.00 94.56 93 VAL A O 1
ATOM 680 N N . PRO A 1 94 ? -3.582 3.145 12.258 1.00 96.12 94 PRO A N 1
ATOM 681 C CA . PRO A 1 94 ? -4.161 3.962 13.319 1.00 96.12 94 PRO A CA 1
ATOM 682 C C . PRO A 1 94 ? -4.914 5.197 12.813 1.00 96.12 94 PRO A C 1
ATOM 684 O O . PRO A 1 94 ? -4.611 5.740 11.750 1.00 96.12 94 PRO A O 1
ATOM 687 N N . ALA A 1 95 ? -5.878 5.660 13.611 1.00 95.62 95 ALA A N 1
ATOM 688 C CA . ALA A 1 95 ? -6.631 6.880 13.338 1.00 95.62 95 ALA A CA 1
ATOM 689 C C . ALA A 1 95 ? -5.712 8.102 13.178 1.00 95.62 95 ALA A C 1
ATOM 691 O O . ALA A 1 95 ? -4.682 8.212 13.846 1.00 95.62 95 ALA A O 1
ATOM 692 N N . GLY A 1 96 ? -6.100 9.033 12.306 1.00 94.62 96 GLY A N 1
ATOM 693 C CA . GLY A 1 96 ? -5.352 10.265 12.050 1.00 94.62 96 GLY A CA 1
ATOM 694 C C . GLY A 1 96 ? -4.092 10.080 11.200 1.00 94.62 96 GLY A C 1
ATOM 695 O O . GLY A 1 96 ? -3.352 11.041 10.998 1.00 94.62 96 GLY A O 1
ATOM 696 N N . LEU A 1 97 ? -3.837 8.875 10.682 1.00 96.81 97 LEU A N 1
ATOM 697 C CA . LEU A 1 97 ? -2.794 8.632 9.691 1.00 96.81 97 LEU A CA 1
ATOM 698 C C . LEU A 1 97 ? -3.405 8.511 8.298 1.00 96.81 97 LEU A C 1
ATOM 700 O O . LEU A 1 97 ? -4.408 7.827 8.102 1.00 96.81 97 LEU A O 1
ATOM 704 N N . GLY A 1 98 ? -2.780 9.170 7.331 1.00 95.69 98 GLY A N 1
ATOM 705 C CA . GLY A 1 98 ? -3.067 8.993 5.918 1.00 95.69 98 GLY A CA 1
ATOM 706 C C . GLY A 1 98 ? -2.310 7.803 5.345 1.00 95.69 98 GLY A C 1
ATOM 707 O O . GLY A 1 98 ? -1.300 7.356 5.898 1.00 95.69 98 GLY A O 1
ATOM 708 N N . VAL A 1 99 ? -2.806 7.314 4.216 1.00 95.25 99 VAL A N 1
ATOM 709 C CA . VAL A 1 99 ? -2.184 6.255 3.424 1.00 95.25 99 VAL A CA 1
ATOM 710 C C . VAL A 1 99 ? -1.807 6.854 2.083 1.00 95.25 99 VAL A C 1
ATOM 712 O O . VAL A 1 99 ? -2.653 7.432 1.399 1.00 95.25 99 VAL A O 1
ATOM 715 N N . TYR A 1 100 ? -0.541 6.712 1.716 1.00 94.00 100 TYR A N 1
ATOM 716 C CA . TYR A 1 100 ? 0.031 7.323 0.531 1.00 94.00 100 TYR A CA 1
ATOM 717 C C . TYR A 1 100 ? 0.758 6.289 -0.302 1.00 94.00 100 TYR A C 1
ATOM 719 O O . TYR A 1 100 ? 1.502 5.459 0.216 1.00 94.00 100 TYR A O 1
ATOM 727 N N . PHE A 1 101 ? 0.588 6.381 -1.608 1.00 91.31 101 PHE A N 1
ATOM 728 C CA . PHE A 1 101 ? 1.432 5.686 -2.556 1.00 91.31 101 PHE A CA 1
ATOM 729 C C . PHE A 1 101 ? 2.532 6.640 -3.024 1.00 91.31 101 PHE A C 1
ATOM 731 O O . PHE A 1 101 ? 2.245 7.774 -3.399 1.00 91.31 101 PHE A O 1
ATOM 738 N N . ILE A 1 102 ? 3.791 6.213 -3.020 1.00 89.81 102 ILE A N 1
ATOM 739 C CA . ILE A 1 102 ? 4.903 7.036 -3.511 1.00 89.81 102 ILE A CA 1
ATOM 740 C C . ILE A 1 102 ? 5.916 6.179 -4.263 1.00 89.81 102 ILE A C 1
ATOM 742 O O . ILE A 1 102 ? 6.098 4.995 -3.979 1.00 89.81 102 ILE A O 1
ATOM 746 N N . SER A 1 103 ? 6.576 6.783 -5.246 1.00 86.94 103 SER A N 1
ATOM 747 C CA . SER A 1 103 ? 7.576 6.125 -6.075 1.00 86.94 103 SER A CA 1
ATOM 748 C C . SER A 1 103 ? 8.809 7.003 -6.239 1.00 86.94 103 SER A C 1
ATOM 750 O O . SER A 1 103 ? 8.687 8.220 -6.338 1.00 86.94 103 SER A O 1
ATOM 752 N N . ASN A 1 104 ? 9.997 6.400 -6.298 1.00 86.38 104 ASN A N 1
ATOM 753 C CA . ASN A 1 104 ? 11.253 7.130 -6.506 1.00 86.38 104 ASN A CA 1
ATOM 754 C C . ASN A 1 104 ? 11.540 7.448 -7.981 1.00 86.38 104 ASN A C 1
ATOM 756 O O . ASN A 1 104 ? 12.626 7.931 -8.305 1.00 86.38 104 ASN A O 1
ATOM 760 N N . LYS A 1 105 ? 10.597 7.153 -8.876 1.00 79.94 105 LYS A N 1
ATOM 761 C CA . LYS A 1 105 ? 10.720 7.387 -10.309 1.00 79.94 105 LYS A CA 1
ATOM 762 C C . LYS A 1 105 ? 9.434 7.989 -10.858 1.00 79.94 105 LYS A C 1
ATOM 764 O O . LYS A 1 105 ? 8.365 7.787 -10.287 1.00 79.94 105 LYS A O 1
ATOM 769 N N . ASN A 1 106 ? 9.545 8.670 -11.997 1.00 78.81 106 ASN A N 1
ATOM 770 C CA . ASN A 1 106 ? 8.377 8.954 -12.814 1.00 78.81 106 ASN A CA 1
ATOM 771 C C . ASN A 1 106 ? 7.678 7.642 -13.170 1.00 78.81 106 ASN A C 1
ATOM 773 O O . ASN A 1 106 ? 8.317 6.679 -13.610 1.00 78.81 106 ASN A O 1
ATOM 777 N N . ARG A 1 107 ? 6.366 7.622 -12.971 1.00 72.94 107 ARG A N 1
ATOM 778 C CA . ARG A 1 107 ? 5.504 6.541 -13.433 1.00 72.94 107 ARG A CA 1
ATOM 779 C C . ARG A 1 107 ? 4.816 7.025 -14.690 1.00 72.94 107 ARG A C 1
ATOM 781 O O . ARG A 1 107 ? 3.936 7.862 -14.583 1.00 72.94 107 ARG A O 1
ATOM 788 N N . ASP A 1 108 ? 5.205 6.493 -15.840 1.00 70.62 108 ASP A N 1
ATOM 789 C CA . ASP A 1 108 ? 4.542 6.765 -17.113 1.00 70.62 108 ASP A CA 1
ATOM 790 C C . ASP A 1 108 ? 3.720 5.532 -17.506 1.00 70.62 108 ASP A C 1
ATOM 792 O O . ASP A 1 108 ? 4.204 4.586 -18.128 1.00 70.62 108 ASP A O 1
ATOM 796 N N . GLY A 1 109 ? 2.453 5.528 -17.085 1.00 69.25 109 GLY A N 1
ATOM 797 C CA . GLY A 1 109 ? 1.517 4.433 -17.335 1.00 69.25 109 GLY A CA 1
ATOM 798 C C . GLY A 1 109 ? 1.562 3.307 -16.295 1.00 69.25 109 GLY A C 1
ATOM 799 O O . GLY A 1 109 ? 2.556 3.078 -15.606 1.00 69.25 109 GLY A O 1
ATOM 800 N N . GLY A 1 110 ? 0.438 2.595 -16.173 1.00 74.75 110 GLY A N 1
ATOM 801 C CA . GLY A 1 110 ? 0.238 1.563 -15.157 1.00 74.75 110 GLY A CA 1
ATOM 802 C C . GLY A 1 110 ? -1.086 1.702 -14.410 1.00 74.75 110 GLY A C 1
ATOM 803 O O . GLY A 1 110 ? -1.913 2.552 -14.743 1.00 74.75 110 GLY A O 1
ATOM 804 N N . MET A 1 111 ? -1.278 0.860 -13.396 1.00 78.69 111 MET A N 1
ATOM 805 C CA . MET A 1 111 ? -2.434 0.905 -12.500 1.00 78.69 111 MET A CA 1
ATOM 806 C C . MET A 1 111 ? -1.998 0.669 -11.059 1.00 78.69 111 MET A C 1
ATOM 808 O O . MET A 1 111 ? -1.086 -0.107 -10.780 1.00 78.69 111 MET A O 1
ATOM 812 N N . MET A 1 112 ? -2.671 1.337 -10.135 1.00 83.25 112 MET A N 1
ATOM 813 C CA . MET A 1 112 ? -2.537 1.113 -8.704 1.00 83.25 112 MET A CA 1
ATOM 814 C C . MET A 1 112 ? -3.908 0.861 -8.112 1.00 83.25 112 MET A C 1
ATOM 816 O O . MET A 1 112 ? -4.888 1.491 -8.513 1.00 83.25 112 MET A O 1
ATOM 820 N N . GLN A 1 113 ? -3.956 -0.048 -7.150 1.00 86.69 113 GLN A N 1
ATOM 821 C CA . GLN A 1 113 ? -5.162 -0.375 -6.421 1.00 86.69 113 GLN A CA 1
ATOM 822 C C . GLN A 1 113 ? -4.840 -0.562 -4.944 1.00 86.69 113 GLN A C 1
ATOM 824 O O . GLN A 1 113 ? -3.874 -1.238 -4.595 1.00 86.69 113 GLN A O 1
ATOM 829 N N . VAL A 1 114 ? -5.680 -0.011 -4.075 1.00 89.00 114 VAL A N 1
ATOM 830 C CA . VAL A 1 114 ? -5.664 -0.303 -2.641 1.00 89.00 114 VAL A CA 1
ATOM 831 C C . VAL A 1 114 ? -7.084 -0.636 -2.209 1.00 89.00 114 VAL A C 1
ATOM 833 O O . VAL A 1 114 ? -8.001 0.166 -2.385 1.00 89.00 114 VAL A O 1
ATOM 836 N N . ILE A 1 115 ? -7.265 -1.831 -1.654 1.00 90.12 115 ILE A N 1
ATOM 837 C CA . ILE A 1 115 ? -8.526 -2.291 -1.074 1.00 90.12 115 ILE A CA 1
ATOM 838 C C . ILE A 1 115 ? -8.436 -2.099 0.433 1.00 90.12 115 ILE A C 1
ATOM 840 O O . ILE A 1 115 ? -7.520 -2.615 1.080 1.00 90.12 115 ILE A O 1
ATOM 844 N N . TYR A 1 116 ? -9.396 -1.374 0.991 1.00 90.25 116 TYR A N 1
ATOM 845 C CA . TYR A 1 116 ? -9.409 -1.006 2.397 1.00 90.25 116 TYR A CA 1
ATOM 846 C C . TYR A 1 116 ? -10.829 -0.926 2.965 1.00 90.25 116 TYR A C 1
ATOM 848 O O . TYR A 1 116 ? -11.825 -0.971 2.238 1.00 90.25 116 TYR A O 1
ATOM 856 N N . SER A 1 117 ? -10.906 -0.789 4.285 1.00 90.25 117 SER A N 1
ATOM 857 C CA . SER A 1 117 ? -12.135 -0.482 5.016 1.00 90.25 117 SER A CA 1
ATOM 858 C C . SER A 1 117 ? -11.849 0.584 6.073 1.00 90.25 117 SER A C 1
ATOM 860 O O . SER A 1 117 ? -10.908 0.442 6.853 1.00 90.25 117 SER A O 1
ATOM 862 N N . LEU A 1 118 ? -12.651 1.651 6.098 1.00 88.69 118 LEU A N 1
ATOM 863 C CA . LEU A 1 118 ? -12.661 2.625 7.197 1.00 88.69 118 LEU A CA 1
ATOM 864 C C . LEU A 1 118 ? -13.503 2.069 8.357 1.00 88.69 118 LEU A C 1
ATOM 866 O O . LEU A 1 118 ? -14.518 1.413 8.106 1.00 88.69 118 LEU A O 1
ATOM 870 N N . LEU A 1 119 ? -13.071 2.310 9.597 1.00 87.62 119 LEU A N 1
ATOM 871 C CA . LEU A 1 119 ? -13.748 1.852 10.821 1.00 87.62 119 LEU A CA 1
ATOM 872 C C . LEU A 1 119 ? -14.782 2.858 11.359 1.00 87.62 119 LEU A C 1
ATOM 874 O O . LEU A 1 119 ? -14.687 4.064 11.043 1.00 87.62 119 LEU A O 1
#

Sequence (119 aa):
MRPIRYGACWLAGIVAGVNVAQEVISPAANARGCIIHAAASMVRGPAVLSSLIVKTSAPANIFDGQALAITSGYSAFTNSDADILKLDREFFVPAGLGVYFISNKNRDGGMMQVIYSLL

Radius of gyration: 14.26 Å; chains: 1; bounding box: 38×27×37 Å

Foldseek 3Di:
DPDDPWWDKDKDWDFDAAQFKDFPFALVNQQAWKKWAKKWWWFQDAWKKKFWFKALDGASHPVGHDTQWIWIWHDPDNPDTTTTTIHPGMDIHGHSITIIIHMRHGGDTIMIMITMGRD

pLDDT: mean 80.66, std 15.59, range [31.38, 96.88]

Secondary structure (DSSP, 8-state):
-PPP---EEEEE---B-TT--EEEE-TTT-SS-EEEEEEEEEE-SS-EEEEEEEESS--SSTTSSEEEEEEEE----TT--------SS-EEE-TT-EEEEEESS-B-SEEEEEEEEE-